Protein AF-A0A3S5BAT8-F1 (afdb_monomer_lite)

Structure (mmCIF, N/CA/C/O backbone):
data_AF-A0A3S5BAT8-F1
#
_entry.id   AF-A0A3S5BAT8-F1
#
loop_
_atom_site.group_PDB
_atom_site.id
_atom_site.type_symbol
_atom_site.label_atom_id
_atom_site.label_alt_id
_atom_site.label_comp_id
_atom_site.label_asym_id
_atom_site.label_entity_id
_atom_site.label_seq_id
_atom_site.pdbx_PDB_ins_code
_atom_site.Cartn_x
_atom_site.Cartn_y
_atom_site.Cartn_z
_atom_site.occupancy
_atom_site.B_iso_or_equiv
_atom_site.auth_seq_id
_atom_site.auth_comp_id
_atom_site.auth_asym_id
_atom_site.auth_atom_id
_atom_site.pdbx_PDB_model_num
ATOM 1 N N . MET A 1 1 ? 16.775 -1.303 -3.269 1.00 58.53 1 MET A N 1
ATOM 2 C CA . MET A 1 1 ? 15.672 -1.900 -4.048 1.00 58.53 1 MET A CA 1
ATOM 3 C C . MET A 1 1 ? 16.005 -1.813 -5.520 1.00 58.53 1 MET A C 1
ATOM 5 O O . MET A 1 1 ? 16.784 -0.942 -5.878 1.00 58.53 1 MET A O 1
ATOM 9 N N . GLY A 1 2 ? 15.507 -2.748 -6.328 1.00 71.44 2 GLY A N 1
ATOM 10 C CA . GLY A 1 2 ? 15.692 -2.731 -7.782 1.00 71.44 2 GLY A CA 1
ATOM 11 C C . GLY A 1 2 ? 14.571 -1.968 -8.494 1.00 71.44 2 GLY A C 1
ATOM 12 O O . GLY A 1 2 ? 13.959 -1.077 -7.912 1.00 71.44 2 GLY A O 1
ATOM 13 N N . GLN A 1 3 ? 14.269 -2.377 -9.727 1.00 83.88 3 GLN A N 1
ATOM 14 C CA . GLN A 1 3 ? 13.197 -1.826 -10.572 1.00 83.88 3 GLN A CA 1
ATOM 15 C C . GLN A 1 3 ? 11.802 -2.407 -10.255 1.00 83.88 3 GLN A C 1
ATOM 17 O O . GLN A 1 3 ? 10.970 -2.579 -11.149 1.00 83.88 3 GLN A O 1
ATOM 22 N N . ASN A 1 4 ? 11.557 -2.754 -8.987 1.00 93.31 4 ASN A N 1
ATOM 23 C CA . ASN A 1 4 ? 10.338 -3.426 -8.535 1.00 93.31 4 ASN A CA 1
ATOM 24 C C . ASN A 1 4 ? 9.723 -2.691 -7.342 1.00 93.31 4 ASN A C 1
ATOM 26 O O . ASN A 1 4 ? 10.442 -2.102 -6.535 1.00 93.31 4 ASN A O 1
ATOM 30 N N . CYS A 1 5 ? 8.407 -2.803 -7.213 1.00 96.50 5 CYS A N 1
ATOM 31 C CA . CYS A 1 5 ? 7.673 -2.523 -5.991 1.00 96.50 5 CYS A CA 1
ATOM 32 C C . CYS A 1 5 ? 7.819 -3.683 -5.003 1.00 96.50 5 CYS A C 1
ATOM 34 O O . CYS A 1 5 ? 7.994 -4.842 -5.400 1.00 96.50 5 CYS A O 1
ATOM 36 N N . ALA A 1 6 ? 7.704 -3.374 -3.718 1.00 96.31 6 ALA A N 1
ATOM 37 C CA . ALA A 1 6 ? 7.780 -4.352 -2.652 1.00 96.31 6 ALA A CA 1
ATOM 38 C C . ALA A 1 6 ? 6.582 -4.277 -1.711 1.00 96.31 6 ALA A C 1
ATOM 40 O O . ALA A 1 6 ? 5.962 -3.226 -1.550 1.00 96.31 6 ALA A O 1
ATOM 41 N N . LEU A 1 7 ? 6.293 -5.417 -1.094 1.00 96.94 7 LEU A N 1
ATOM 42 C CA . LEU A 1 7 ? 5.194 -5.613 -0.160 1.00 96.94 7 LEU A CA 1
ATOM 43 C C . LEU A 1 7 ? 5.742 -5.872 1.241 1.00 96.94 7 LEU A C 1
ATOM 45 O O . LEU A 1 7 ? 6.766 -6.543 1.396 1.00 96.94 7 LEU A O 1
ATOM 49 N N . THR A 1 8 ? 5.035 -5.364 2.248 1.00 95.69 8 THR A N 1
ATOM 50 C CA . THR A 1 8 ? 5.322 -5.659 3.655 1.00 95.69 8 THR A CA 1
ATOM 51 C C . THR A 1 8 ? 5.152 -7.150 3.973 1.00 95.69 8 THR A C 1
ATOM 53 O O . THR A 1 8 ? 4.367 -7.856 3.333 1.00 95.69 8 THR A O 1
ATOM 56 N N . CYS A 1 9 ? 5.862 -7.629 4.993 1.00 94.00 9 CYS A N 1
ATOM 57 C CA . CYS A 1 9 ? 5.594 -8.919 5.639 1.00 94.00 9 CYS A CA 1
ATOM 58 C C . CYS A 1 9 ? 4.894 -8.766 6.998 1.00 94.00 9 CYS A C 1
ATOM 60 O O . CYS A 1 9 ? 4.650 -9.768 7.666 1.00 94.00 9 CYS A O 1
ATOM 62 N N . ALA A 1 10 ? 4.601 -7.536 7.424 1.00 95.56 10 ALA A N 1
ATOM 63 C CA . ALA A 1 10 ? 3.893 -7.265 8.663 1.00 95.56 10 ALA A CA 1
ATOM 64 C C . ALA A 1 10 ? 2.376 -7.406 8.477 1.00 95.56 10 ALA A C 1
ATOM 66 O O . ALA A 1 10 ? 1.835 -7.184 7.396 1.00 95.56 10 ALA A O 1
ATOM 67 N N . GLU A 1 11 ? 1.687 -7.738 9.566 1.00 96.81 11 GLU A N 1
ATOM 68 C CA . GLU A 1 11 ? 0.218 -7.796 9.628 1.00 96.81 11 GLU A CA 1
ATOM 69 C C . GLU A 1 11 ? -0.385 -6.474 10.133 1.00 96.81 11 GLU A C 1
ATOM 71 O O . GLU A 1 11 ? -1.567 -6.179 9.927 1.00 96.81 11 GLU A O 1
ATOM 76 N N . ILE A 1 12 ? 0.431 -5.665 10.818 1.00 97.12 12 ILE A N 1
ATOM 77 C CA . ILE A 1 12 ? 0.018 -4.443 11.506 1.00 97.12 12 ILE A CA 1
ATOM 78 C C . ILE A 1 12 ? 1.094 -3.374 11.341 1.00 97.12 12 ILE A C 1
ATOM 80 O O . ILE A 1 12 ? 2.269 -3.633 11.600 1.00 97.12 12 ILE A O 1
ATOM 84 N N . TYR A 1 13 ? 0.672 -2.156 11.004 1.00 96.94 13 TYR A N 1
ATOM 85 C CA . TYR A 1 13 ? 1.483 -0.946 11.118 1.00 96.94 13 TYR A CA 1
ATOM 86 C C . TYR A 1 13 ? 1.035 -0.133 12.333 1.00 96.94 13 TYR A C 1
ATOM 88 O O . TYR A 1 13 ? -0.142 0.204 12.480 1.00 96.94 13 TYR A O 1
ATOM 96 N N . GLN A 1 14 ? 1.972 0.178 13.225 1.00 96.31 14 GLN A N 1
ATOM 97 C CA . GLN A 1 14 ? 1.685 0.949 14.433 1.00 96.31 14 GLN A CA 1
ATOM 98 C C . GLN A 1 14 ? 1.687 2.448 14.130 1.00 96.31 14 GLN A C 1
ATOM 100 O O . GLN A 1 14 ? 2.517 2.94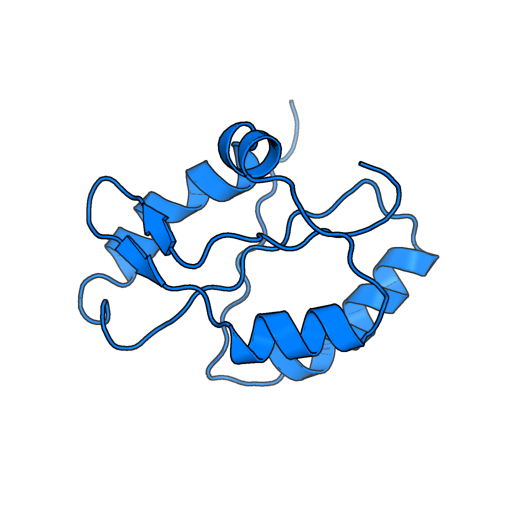1 13.371 1.00 96.31 14 GLN A O 1
ATOM 105 N N . THR A 1 15 ? 0.777 3.188 14.761 1.00 96.19 15 THR A N 1
ATOM 106 C CA . THR A 1 15 ? 0.804 4.656 14.771 1.00 96.19 15 THR A CA 1
ATOM 107 C C . THR A 1 15 ? 0.596 5.162 16.199 1.00 96.19 15 THR A C 1
ATOM 109 O O . THR A 1 15 ? 0.076 4.419 17.035 1.00 96.19 15 THR A O 1
ATOM 112 N N . PRO A 1 16 ? 0.927 6.431 16.506 1.00 95.75 16 PRO A N 1
ATOM 113 C CA . PRO A 1 16 ? 0.639 7.012 17.819 1.00 95.75 16 PRO A CA 1
ATOM 114 C C . PRO A 1 16 ? -0.853 7.067 18.193 1.00 95.75 16 PRO A C 1
ATOM 116 O O . PRO A 1 16 ? -1.165 7.290 19.360 1.00 95.75 16 PRO A O 1
ATOM 119 N N . PHE A 1 17 ? -1.768 6.910 17.227 1.00 96.06 17 PHE A N 1
ATOM 120 C CA . PHE A 1 17 ? -3.214 6.958 17.462 1.00 96.06 17 PHE A CA 1
ATOM 121 C C . PHE A 1 17 ? -3.801 5.561 17.689 1.00 96.06 17 PHE A C 1
ATOM 123 O O . PHE A 1 17 ? -4.361 5.290 18.748 1.00 96.06 17 PHE A O 1
ATOM 130 N N . TYR A 1 18 ? -3.674 4.682 16.695 1.00 97.12 18 TYR A N 1
ATOM 131 C CA . TYR A 1 18 ? -4.107 3.284 16.745 1.00 97.12 18 TYR A CA 1
ATOM 132 C C . TYR A 1 18 ? -3.370 2.448 15.688 1.00 97.12 18 TYR A C 1
ATOM 134 O O . TYR A 1 18 ? -2.666 2.974 14.823 1.00 97.12 18 TYR A O 1
ATOM 142 N N . ASN A 1 19 ? -3.519 1.129 15.775 1.00 97.69 19 ASN A N 1
ATOM 143 C CA . ASN A 1 19 ? -2.899 0.183 14.853 1.00 97.69 19 ASN A CA 1
ATOM 144 C C . ASN A 1 19 ? -3.673 0.109 13.532 1.00 97.69 19 ASN A C 1
ATOM 146 O O . ASN A 1 19 ? -4.889 -0.064 13.531 1.00 97.69 19 ASN A O 1
ATOM 150 N N . LEU A 1 20 ? -2.962 0.180 12.410 1.00 97.94 20 LEU A N 1
ATOM 151 C CA . LEU A 1 20 ? -3.516 -0.006 11.074 1.00 97.94 20 LEU A CA 1
ATOM 152 C C . LEU A 1 20 ? -3.314 -1.457 10.640 1.00 97.94 20 LEU A C 1
ATOM 154 O O . LEU A 1 20 ? -2.190 -1.958 10.616 1.00 97.94 20 LEU A O 1
ATOM 158 N N . HIS A 1 21 ? -4.407 -2.130 10.295 1.00 98.00 21 HIS A N 1
ATOM 159 C CA . HIS A 1 21 ? -4.378 -3.526 9.876 1.00 98.00 21 HIS A CA 1
ATOM 160 C C . HIS A 1 21 ? -4.151 -3.649 8.372 1.00 98.00 21 HIS A C 1
ATOM 162 O O . HIS A 1 21 ? -4.817 -2.976 7.576 1.0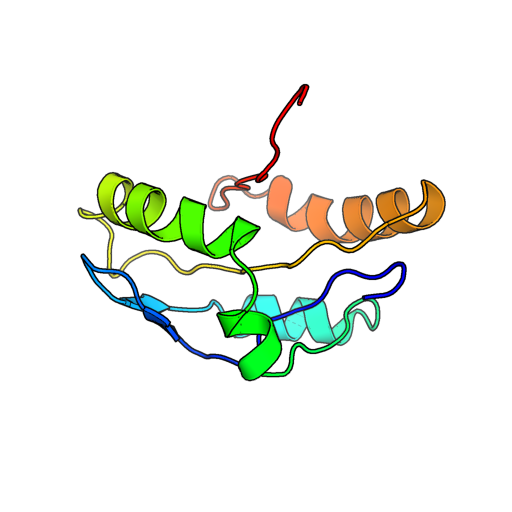0 98.00 21 HIS A O 1
ATOM 168 N N . ILE A 1 22 ? -3.251 -4.551 7.986 1.00 97.88 22 ILE A N 1
ATOM 169 C CA . ILE A 1 22 ? -2.990 -4.844 6.581 1.00 97.88 22 ILE A CA 1
ATOM 170 C C . ILE A 1 22 ? -4.162 -5.642 5.982 1.00 97.88 22 ILE A C 1
ATOM 172 O O . ILE A 1 22 ? -4.798 -6.464 6.655 1.00 97.88 22 ILE A O 1
ATOM 176 N N . ASP A 1 23 ? -4.490 -5.375 4.718 1.00 98.06 23 ASP A N 1
ATOM 177 C CA . ASP A 1 23 ? -5.368 -6.240 3.927 1.00 98.06 23 ASP A CA 1
ATOM 178 C C . ASP A 1 23 ? -4.557 -7.403 3.345 1.00 98.06 23 ASP A C 1
ATOM 180 O O . ASP A 1 23 ? -3.971 -7.319 2.263 1.00 98.06 23 ASP A O 1
ATOM 184 N N . GLU A 1 24 ? -4.513 -8.505 4.089 1.00 96.88 24 GLU A N 1
ATOM 185 C CA . GLU A 1 24 ? -3.791 -9.713 3.693 1.00 96.88 24 GLU A CA 1
ATOM 186 C C . GLU A 1 24 ? -4.333 -10.354 2.412 1.00 96.88 24 GLU A C 1
ATOM 188 O O . GLU A 1 24 ? -3.556 -10.954 1.666 1.00 96.88 24 GLU A O 1
ATOM 193 N N . ALA A 1 25 ? -5.634 -10.220 2.127 1.00 97.38 25 ALA A N 1
ATOM 194 C CA . ALA A 1 25 ? -6.234 -10.796 0.929 1.00 97.38 25 ALA A CA 1
ATOM 195 C C . ALA A 1 25 ? -5.708 -10.075 -0.316 1.00 97.38 25 ALA A C 1
ATOM 197 O O . ALA A 1 25 ? -5.164 -10.717 -1.220 1.00 97.38 25 ALA A O 1
ATOM 198 N N . THR A 1 26 ? -5.760 -8.741 -0.312 1.00 97.75 26 THR A N 1
ATOM 199 C CA . THR A 1 26 ? -5.184 -7.927 -1.390 1.00 97.75 26 THR A CA 1
ATOM 200 C C . THR A 1 26 ? -3.672 -8.133 -1.492 1.00 97.75 26 THR A C 1
ATOM 202 O O . THR A 1 26 ? -3.142 -8.309 -2.589 1.00 97.75 26 THR A O 1
ATOM 205 N N . LEU A 1 27 ? -2.958 -8.197 -0.364 1.00 96.94 27 LEU A N 1
ATOM 206 C CA . LEU A 1 27 ? -1.513 -8.434 -0.356 1.00 96.94 27 LEU A CA 1
ATOM 207 C C . LEU A 1 27 ? -1.146 -9.785 -0.986 1.00 96.94 27 LEU A C 1
ATOM 209 O O . LEU A 1 27 ? -0.193 -9.878 -1.760 1.00 96.94 27 LEU A O 1
ATOM 213 N N . HIS A 1 28 ? -1.914 -10.833 -0.687 1.00 96.88 28 HIS A N 1
ATOM 214 C CA . HIS A 1 28 ? -1.748 -12.157 -1.276 1.00 96.88 28 HIS A CA 1
ATOM 215 C C . HIS A 1 28 ? -2.010 -12.141 -2.788 1.00 96.88 28 HIS A C 1
ATOM 217 O O . HIS A 1 28 ? -1.212 -12.693 -3.545 1.00 96.88 28 HIS A O 1
ATOM 223 N N . GLU A 1 29 ? -3.064 -11.466 -3.252 1.00 97.62 29 GLU A N 1
ATOM 224 C CA . GLU A 1 29 ? -3.311 -11.292 -4.688 1.00 97.62 29 GLU A CA 1
ATOM 225 C C . GLU A 1 29 ? -2.153 -10.583 -5.398 1.00 97.62 29 GLU A C 1
ATOM 227 O O . GLU A 1 29 ? -1.714 -11.035 -6.457 1.00 97.62 29 GLU A O 1
ATOM 232 N N . LEU A 1 30 ? -1.624 -9.508 -4.804 1.00 97.62 30 LEU A N 1
ATOM 233 C CA . LEU A 1 30 ? -0.476 -8.786 -5.349 1.00 97.62 30 LEU A CA 1
ATOM 234 C C . LEU A 1 30 ? 0.772 -9.678 -5.393 1.00 97.62 30 LEU A C 1
ATOM 236 O O . LEU A 1 30 ? 1.438 -9.719 -6.427 1.00 97.62 30 LEU A O 1
ATOM 240 N N . ARG A 1 31 ? 1.056 -10.464 -4.344 1.00 95.94 31 ARG A N 1
ATOM 241 C CA . ARG A 1 31 ? 2.159 -11.448 -4.351 1.00 95.94 31 ARG A CA 1
ATOM 242 C C . ARG A 1 31 ? 2.024 -12.458 -5.496 1.00 95.94 31 ARG A C 1
ATOM 244 O O . ARG A 1 31 ? 3.010 -12.737 -6.176 1.00 95.94 31 ARG A O 1
ATOM 251 N N . HIS A 1 32 ? 0.814 -12.960 -5.759 1.00 96.94 32 HIS A N 1
ATOM 252 C CA . HIS A 1 32 ? 0.555 -13.940 -6.829 1.00 96.94 32 HIS A CA 1
ATOM 253 C C . HIS A 1 32 ? 0.763 -13.406 -8.245 1.00 96.94 32 HIS A C 1
ATOM 255 O O . HIS A 1 32 ? 0.913 -14.201 -9.171 1.00 96.94 32 HIS A O 1
ATOM 261 N N . THR A 1 33 ? 0.831 -12.087 -8.436 1.00 96.19 33 THR A N 1
ATOM 262 C CA . THR A 1 33 ? 1.215 -11.523 -9.740 1.00 96.19 33 THR A CA 1
ATOM 263 C C . THR A 1 33 ? 2.661 -11.854 -10.119 1.00 96.19 33 THR A C 1
ATOM 265 O O . THR A 1 33 ? 3.002 -11.804 -11.297 1.00 96.19 33 THR A O 1
ATOM 268 N N . GLY A 1 34 ? 3.521 -12.176 -9.142 1.00 96.25 34 GLY A N 1
ATOM 269 C CA . GLY A 1 34 ? 4.955 -12.392 -9.350 1.00 96.25 34 GLY A CA 1
ATOM 270 C C . GLY A 1 34 ? 5.747 -11.108 -9.618 1.00 96.25 34 GLY A C 1
ATOM 271 O O . GLY A 1 34 ? 6.958 -11.170 -9.820 1.00 96.25 34 GLY A O 1
ATOM 272 N N . GLU A 1 35 ? 5.092 -9.945 -9.600 1.00 96.69 35 GLU A N 1
ATOM 273 C CA . GLU A 1 35 ? 5.723 -8.666 -9.932 1.00 96.69 35 GLU A CA 1
ATOM 274 C C . GLU A 1 35 ? 6.337 -7.958 -8.723 1.00 96.69 35 GLU A C 1
ATOM 276 O O . GLU A 1 35 ? 7.091 -7.001 -8.892 1.00 96.69 35 GLU A O 1
ATOM 281 N N . PHE A 1 36 ? 6.045 -8.407 -7.504 1.00 96.75 36 PHE A N 1
ATOM 282 C CA . PHE A 1 36 ? 6.486 -7.766 -6.266 1.00 96.75 36 PHE A CA 1
ATOM 283 C C . PHE A 1 36 ? 7.584 -8.568 -5.572 1.00 96.75 36 PHE A C 1
ATOM 285 O O . PHE A 1 36 ? 7.605 -9.797 -5.631 1.00 96.75 36 PHE A O 1
ATOM 292 N N . CYS A 1 37 ? 8.480 -7.875 -4.871 1.00 94.56 37 CYS A N 1
ATOM 293 C CA . CYS A 1 37 ? 9.381 -8.508 -3.909 1.00 94.56 37 CYS A CA 1
ATOM 294 C C . CYS A 1 37 ? 8.897 -8.319 -2.466 1.00 94.56 37 CYS A C 1
ATOM 296 O O . CYS A 1 37 ? 8.069 -7.457 -2.178 1.00 94.56 37 CYS A O 1
ATOM 298 N N . GLU A 1 38 ? 9.425 -9.123 -1.547 1.00 93.00 38 GLU A N 1
ATOM 299 C CA . GLU A 1 38 ? 9.113 -8.993 -0.124 1.00 93.00 38 GLU A CA 1
ATOM 300 C C . GLU A 1 38 ? 10.108 -8.088 0.598 1.00 93.00 38 GLU A C 1
ATOM 302 O O . GLU A 1 38 ? 11.328 -8.150 0.387 1.00 93.00 38 GLU A O 1
ATOM 307 N N . LEU A 1 39 ? 9.572 -7.249 1.478 1.00 91.56 39 LEU A N 1
ATOM 308 C CA . LEU A 1 39 ? 10.344 -6.477 2.432 1.00 91.56 39 LEU A CA 1
ATOM 309 C C . LEU A 1 39 ? 10.698 -7.327 3.648 1.00 91.56 39 LEU A C 1
ATOM 311 O O . LEU A 1 39 ? 9.842 -7.899 4.313 1.00 91.56 39 LEU A O 1
ATOM 315 N N . SER A 1 40 ? 11.981 -7.344 4.003 1.00 92.06 40 SER A N 1
ATOM 316 C CA . SER A 1 40 ? 12.369 -7.716 5.364 1.00 92.06 40 SER A CA 1
ATOM 317 C C . SER A 1 40 ? 11.817 -6.684 6.347 1.00 92.06 40 SER A C 1
ATOM 319 O O . SER A 1 40 ? 11.971 -5.496 6.070 1.00 92.06 40 SER A O 1
ATOM 321 N N . LEU A 1 41 ? 11.331 -7.115 7.516 1.00 91.94 41 LEU A N 1
ATOM 322 C CA . LEU A 1 41 ? 10.779 -6.222 8.547 1.00 91.94 41 LEU A CA 1
ATOM 323 C C . LEU A 1 41 ? 11.688 -5.021 8.850 1.00 91.94 41 LEU A C 1
ATOM 325 O O . LEU A 1 41 ? 11.238 -3.889 8.838 1.00 91.94 41 LEU A O 1
ATOM 329 N N . LYS A 1 42 ? 12.999 -5.254 8.979 1.00 91.38 42 LYS A N 1
ATOM 330 C CA . LYS A 1 42 ? 13.974 -4.180 9.203 1.00 91.38 42 LYS A CA 1
ATOM 331 C C . LYS A 1 42 ? 13.936 -3.079 8.132 1.00 91.38 42 LYS A C 1
ATOM 333 O O . LYS A 1 42 ? 14.026 -1.908 8.449 1.00 91.38 42 LYS A O 1
ATOM 338 N N . ARG A 1 43 ? 13.834 -3.455 6.854 1.00 88.81 43 ARG A N 1
ATOM 339 C CA . ARG A 1 43 ? 13.760 -2.482 5.748 1.00 88.81 43 ARG A CA 1
ATOM 340 C C . ARG A 1 43 ? 12.436 -1.740 5.709 1.00 88.81 43 ARG A C 1
ATOM 342 O O . ARG A 1 43 ? 12.393 -0.656 5.153 1.00 88.81 43 ARG A O 1
ATOM 349 N N . ASP A 1 44 ? 11.391 -2.381 6.207 1.00 89.88 44 ASP A N 1
ATOM 350 C CA . ASP A 1 44 ? 10.072 -1.787 6.339 1.00 89.88 44 ASP A CA 1
ATOM 351 C C . ASP A 1 44 ? 10.102 -0.685 7.409 1.00 89.88 44 ASP A C 1
ATOM 353 O O . ASP A 1 44 ? 9.725 0.448 7.149 1.00 89.88 44 ASP A O 1
ATOM 357 N N . GLU A 1 45 ? 10.682 -0.991 8.573 1.00 90.56 45 GLU A N 1
ATOM 358 C CA . GLU A 1 45 ? 10.875 -0.039 9.676 1.00 90.56 45 GLU A CA 1
ATOM 359 C C . GLU A 1 45 ? 11.867 1.090 9.343 1.00 90.56 45 GLU A C 1
ATOM 361 O O . GLU A 1 45 ? 11.715 2.204 9.834 1.00 90.56 45 GLU A O 1
ATOM 366 N N . ASP A 1 46 ? 12.879 0.822 8.509 1.00 89.56 46 ASP A N 1
ATOM 367 C CA . ASP A 1 46 ? 13.847 1.830 8.051 1.00 89.56 46 ASP A CA 1
ATOM 368 C C . ASP A 1 46 ? 13.263 2.772 6.958 1.00 89.56 46 ASP A C 1
ATOM 370 O O . ASP A 1 46 ? 13.938 3.718 6.543 1.00 89.56 46 ASP A O 1
ATOM 374 N N . GLU A 1 47 ? 12.049 2.522 6.440 1.00 87.56 47 GLU A N 1
ATOM 375 C CA . GLU A 1 47 ? 11.439 3.299 5.351 1.00 87.56 47 GLU A CA 1
ATOM 376 C C . GLU A 1 47 ? 10.460 4.369 5.858 1.00 87.56 47 GLU A C 1
ATOM 378 O O . GLU A 1 47 ? 9.365 4.085 6.338 1.00 87.56 47 GLU A O 1
ATOM 383 N N . HIS A 1 48 ? 10.791 5.637 5.618 1.00 85.31 48 HIS A N 1
ATOM 384 C CA . HIS A 1 48 ? 10.010 6.753 6.159 1.00 85.31 48 HIS A CA 1
ATOM 385 C C . HIS A 1 48 ? 8.957 7.329 5.199 1.00 85.31 48 HIS A C 1
ATOM 387 O O . HIS A 1 48 ? 8.043 8.028 5.641 1.00 85.31 48 HIS A O 1
ATOM 393 N N . SER A 1 49 ? 9.043 7.057 3.890 1.00 86.81 49 SER A N 1
ATOM 394 C CA . SER A 1 49 ? 8.117 7.644 2.902 1.00 86.81 49 SER A CA 1
ATOM 395 C C . SER A 1 49 ? 6.662 7.205 3.103 1.00 86.81 49 SER A C 1
ATOM 397 O O . SER A 1 49 ? 5.736 7.979 2.835 1.00 86.81 49 SER A O 1
ATOM 399 N N . LEU A 1 50 ? 6.464 5.980 3.599 1.00 88.75 50 LEU A N 1
ATOM 400 C CA . LEU A 1 50 ? 5.163 5.431 3.9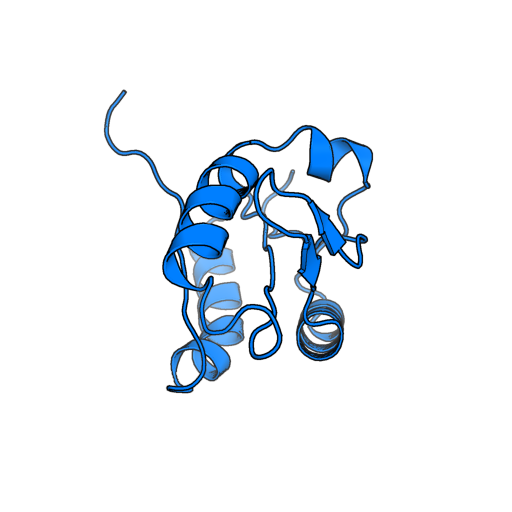76 1.00 88.75 50 LEU A CA 1
ATOM 401 C C . LEU A 1 50 ? 4.792 5.808 5.410 1.00 88.75 50 LEU A C 1
ATOM 403 O O . LEU A 1 50 ? 3.663 6.239 5.640 1.00 88.75 50 LEU A O 1
ATOM 407 N N . GLU A 1 51 ? 5.741 5.701 6.348 1.00 90.38 51 GLU A N 1
ATOM 408 C CA . GLU A 1 51 ? 5.540 6.006 7.771 1.00 90.38 51 GLU A CA 1
ATOM 409 C C . GLU A 1 51 ? 4.932 7.399 7.974 1.00 90.38 51 GLU A C 1
ATOM 411 O O . GLU A 1 51 ? 3.977 7.560 8.733 1.00 90.38 51 GLU A O 1
ATOM 416 N N . MET A 1 52 ? 5.404 8.395 7.216 1.00 90.50 52 MET A N 1
ATOM 417 C CA . MET A 1 52 ? 4.914 9.771 7.313 1.00 90.50 52 MET A CA 1
ATOM 418 C C . MET A 1 52 ? 3.428 9.942 6.972 1.00 90.50 52 MET A C 1
ATOM 420 O O . MET A 1 52 ? 2.790 10.878 7.458 1.00 90.50 52 MET A O 1
ATOM 424 N N . GLN A 1 53 ? 2.856 9.045 6.168 1.00 94.44 53 GLN A N 1
ATOM 425 C CA . GLN A 1 53 ? 1.449 9.109 5.768 1.00 94.44 53 GLN A CA 1
ATOM 426 C C . GLN A 1 53 ? 0.518 8.491 6.825 1.00 94.44 53 GLN A C 1
ATOM 428 O O . GLN A 1 53 ? -0.654 8.872 6.922 1.00 94.44 53 GLN A O 1
ATOM 433 N N . LEU A 1 54 ? 1.022 7.557 7.643 1.00 95.50 54 LEU A N 1
ATOM 434 C CA . LEU A 1 54 ? 0.196 6.726 8.527 1.00 95.50 54 LEU A CA 1
ATOM 435 C C . LEU A 1 54 ? -0.518 7.521 9.630 1.00 95.50 54 LEU A C 1
ATOM 437 O O . LEU A 1 54 ? -1.717 7.298 9.810 1.00 95.50 54 LEU A O 1
ATOM 441 N N . PRO A 1 55 ? 0.123 8.469 10.351 1.00 96.06 55 PRO A N 1
ATOM 442 C CA . PRO A 1 55 ? -0.571 9.240 11.379 1.00 96.06 55 PRO A CA 1
ATOM 443 C C . PRO A 1 55 ? -1.692 10.108 10.802 1.00 96.06 55 PRO A C 1
ATOM 445 O O . PRO A 1 55 ? -2.747 10.247 11.422 1.00 96.06 55 PRO A O 1
ATOM 448 N N . TYR A 1 56 ? -1.484 10.677 9.608 1.00 95.94 56 TYR A N 1
ATOM 449 C CA . TYR A 1 56 ? -2.491 11.503 8.945 1.00 95.94 56 TYR A CA 1
ATOM 450 C C . TYR A 1 56 ? -3.691 10.659 8.513 1.00 95.94 56 TYR A C 1
ATOM 452 O O . TYR A 1 56 ? -4.833 11.008 8.819 1.00 95.94 56 TYR A O 1
ATOM 460 N N . LEU A 1 57 ? -3.432 9.508 7.881 1.00 96.69 57 LEU A N 1
ATOM 461 C CA . LEU A 1 57 ? -4.464 8.539 7.518 1.00 96.69 57 LEU A CA 1
ATOM 462 C C . LEU A 1 57 ? -5.255 8.078 8.747 1.00 96.69 57 LEU A C 1
ATOM 464 O O . LEU A 1 57 ? -6.484 8.158 8.749 1.00 96.69 57 LEU A O 1
ATOM 468 N N . ALA A 1 58 ? -4.557 7.661 9.809 1.00 97.38 58 ALA A N 1
ATOM 469 C CA . ALA A 1 58 ? -5.182 7.219 11.049 1.00 97.38 58 ALA A CA 1
ATOM 470 C C . ALA A 1 58 ? -6.097 8.309 11.623 1.00 97.38 58 ALA A C 1
ATOM 472 O O . ALA A 1 58 ? -7.234 8.032 12.012 1.00 97.38 58 ALA A O 1
ATOM 473 N N . LYS A 1 59 ? -5.648 9.571 11.614 1.00 97.44 59 LYS A N 1
ATOM 474 C CA . LYS A 1 59 ? -6.447 10.674 12.147 1.00 97.44 59 LYS A CA 1
ATOM 475 C C . LYS A 1 59 ? -7.689 10.978 11.308 1.00 97.44 59 LYS A C 1
ATOM 477 O O . LYS A 1 59 ? -8.760 11.179 11.876 1.00 97.44 59 LYS A O 1
ATOM 482 N N . VAL A 1 60 ? -7.571 11.010 9.981 1.00 97.00 60 VAL A N 1
ATOM 483 C CA . VAL A 1 60 ? -8.712 11.277 9.085 1.00 97.00 60 VAL A CA 1
ATOM 484 C C . VAL A 1 60 ? -9.753 10.157 9.166 1.00 97.00 60 VAL A C 1
ATOM 486 O O . VAL A 1 60 ? -10.953 10.429 9.143 1.00 97.00 60 VAL A O 1
ATOM 489 N N . MET A 1 61 ? -9.305 8.912 9.330 1.00 97.12 61 MET A N 1
ATOM 490 C CA . MET A 1 61 ? -10.165 7.726 9.361 1.00 97.12 61 MET A CA 1
ATOM 491 C C . MET A 1 61 ? -10.580 7.288 10.774 1.00 97.12 61 MET A C 1
ATOM 493 O O . MET A 1 61 ? -11.157 6.219 10.932 1.00 97.12 61 MET A O 1
ATOM 497 N N . GLU A 1 62 ? -10.338 8.099 11.808 1.00 96.81 62 GLU A N 1
ATOM 498 C CA . GLU A 1 62 ? -10.552 7.752 13.227 1.00 96.81 62 GLU A CA 1
ATOM 499 C C . GLU A 1 62 ? -11.971 7.223 13.526 1.00 96.81 62 GLU A C 1
ATOM 501 O O . GLU A 1 62 ? -12.136 6.250 14.258 1.00 96.81 62 GLU A O 1
ATOM 506 N N . GLN A 1 63 ? -13.009 7.791 12.901 1.00 97.25 63 GLN A N 1
ATOM 507 C CA . GLN A 1 63 ? -14.404 7.334 13.060 1.00 97.25 63 GLN A CA 1
ATOM 508 C C . GLN A 1 63 ? -14.696 5.970 12.406 1.00 97.25 63 GLN A C 1
ATOM 510 O O . GLN A 1 63 ? -15.743 5.368 12.652 1.00 97.25 63 GLN A O 1
ATOM 515 N N . TYR A 1 64 ? -13.783 5.496 11.564 1.00 96.00 64 TYR A N 1
ATOM 516 C CA . TYR A 1 64 ? -13.886 4.279 10.770 1.00 96.00 64 TYR A CA 1
ATOM 517 C C . TYR A 1 64 ? -12.760 3.288 11.092 1.00 96.00 64 TYR A C 1
ATOM 519 O O . TYR A 1 64 ? -12.579 2.359 10.317 1.00 96.00 64 TYR A O 1
ATOM 527 N N . GLN A 1 65 ? -12.032 3.446 12.207 1.00 93.25 65 GLN A N 1
ATOM 528 C CA . GLN A 1 65 ? -10.822 2.665 12.530 1.00 93.25 65 GLN A CA 1
ATOM 529 C C . GLN A 1 65 ? -10.961 1.138 12.360 1.00 93.25 65 GLN A C 1
ATOM 531 O O . GLN A 1 65 ? -10.031 0.493 11.893 1.00 93.25 65 GLN A O 1
ATOM 536 N N . ASP A 1 66 ? -12.140 0.570 12.637 1.00 92.94 66 ASP A N 1
ATOM 537 C CA . ASP A 1 66 ? -12.410 -0.874 12.517 1.00 92.94 66 ASP A CA 1
ATOM 538 C C . ASP A 1 66 ? -13.027 -1.291 11.164 1.00 92.94 66 ASP A C 1
ATOM 540 O O . ASP A 1 66 ? -13.474 -2.427 10.996 1.00 92.94 66 ASP A O 1
ATOM 544 N N . LYS A 1 67 ? -13.131 -0.364 10.204 1.00 96.00 67 LYS A N 1
ATOM 545 C CA . LYS A 1 67 ? -13.871 -0.528 8.938 1.00 96.00 67 LYS A CA 1
ATOM 546 C C . LYS A 1 67 ? -13.014 -0.376 7.683 1.00 96.00 67 LYS A C 1
ATOM 548 O O . LYS A 1 67 ? -13.559 -0.458 6.588 1.00 96.00 67 LYS A O 1
ATOM 553 N N . PHE A 1 68 ? -11.711 -0.152 7.818 1.00 97.19 68 PHE A N 1
ATOM 554 C CA . PHE A 1 68 ? -10.796 -0.108 6.680 1.00 97.19 68 PHE A CA 1
ATOM 555 C C . PHE A 1 68 ? -9.534 -0.921 6.956 1.00 97.19 68 PHE A C 1
ATOM 557 O O . PHE A 1 68 ? -9.231 -1.292 8.092 1.00 97.19 68 PHE A O 1
ATOM 564 N N . ARG A 1 69 ? -8.807 -1.212 5.883 1.00 97.94 69 ARG A N 1
ATOM 565 C CA . ARG A 1 69 ? -7.502 -1.869 5.892 1.00 97.94 69 ARG A CA 1
ATOM 566 C C . ARG A 1 69 ? -6.556 -1.085 4.993 1.00 97.94 69 ARG A C 1
ATOM 568 O O . ARG A 1 69 ? -7.009 -0.290 4.170 1.00 97.94 69 ARG A O 1
ATOM 575 N N . ILE A 1 70 ? -5.254 -1.295 5.155 1.00 97.94 70 ILE A N 1
ATOM 576 C CA . ILE A 1 70 ? -4.234 -0.643 4.325 1.00 97.94 70 ILE A CA 1
ATOM 577 C C . ILE A 1 70 ? -3.424 -1.665 3.528 1.00 97.94 70 ILE A C 1
ATOM 579 O O . ILE A 1 70 ? -3.256 -2.812 3.941 1.00 97.94 70 ILE A O 1
ATOM 583 N N . VAL A 1 71 ? -2.889 -1.225 2.390 1.00 98.00 71 VAL A N 1
ATOM 584 C CA . VAL A 1 71 ? -1.982 -2.010 1.543 1.00 98.00 71 VAL A CA 1
ATOM 585 C C . VAL A 1 71 ? -0.736 -1.163 1.268 1.00 98.00 71 VAL A C 1
ATOM 587 O O . VAL A 1 71 ? -0.707 -0.411 0.293 1.00 98.00 71 VAL A O 1
ATOM 590 N N . PRO A 1 72 ? 0.280 -1.207 2.148 1.00 96.81 72 PRO A N 1
ATOM 591 C CA . PRO A 1 72 ? 1.516 -0.464 1.956 1.00 96.81 72 PRO A CA 1
ATOM 592 C C . PRO A 1 72 ? 2.339 -1.104 0.837 1.00 96.81 72 PRO A C 1
ATOM 594 O O . PRO A 1 72 ? 2.609 -2.308 0.836 1.00 96.81 72 PRO A O 1
ATOM 597 N N . ILE A 1 73 ? 2.724 -0.281 -0.135 1.00 96.94 73 ILE A N 1
ATOM 598 C CA . ILE A 1 73 ? 3.507 -0.691 -1.298 1.00 96.94 73 ILE A CA 1
ATOM 599 C C . ILE A 1 73 ? 4.679 0.273 -1.413 1.00 96.94 73 ILE A C 1
ATOM 601 O O . ILE A 1 73 ? 4.488 1.459 -1.682 1.00 96.94 73 ILE A O 1
ATOM 605 N N . LEU A 1 74 ? 5.893 -0.240 -1.235 1.00 95.62 74 LEU A N 1
ATOM 606 C CA . LEU A 1 74 ? 7.099 0.552 -1.438 1.00 95.62 74 LEU A CA 1
ATOM 607 C C . LEU A 1 74 ? 7.488 0.497 -2.916 1.00 95.62 74 LEU A C 1
ATOM 609 O O . LEU A 1 74 ? 7.785 -0.573 -3.448 1.00 95.62 74 LEU A O 1
ATOM 613 N N . VAL A 1 75 ? 7.466 1.645 -3.587 1.00 95.25 75 VAL A N 1
ATOM 614 C CA . VAL A 1 75 ? 7.761 1.757 -5.019 1.00 95.25 75 VAL A CA 1
ATOM 615 C C . VAL A 1 75 ? 9.254 2.022 -5.214 1.00 95.25 75 VAL A C 1
ATOM 617 O O . VAL A 1 75 ? 9.786 3.022 -4.742 1.00 95.25 75 VAL A O 1
ATOM 620 N N . GLY A 1 76 ? 9.946 1.107 -5.898 1.00 92.62 76 GLY A N 1
ATOM 621 C CA . GLY A 1 76 ? 11.353 1.280 -6.264 1.00 92.62 76 GLY A CA 1
ATOM 622 C C . GLY A 1 76 ? 11.558 2.252 -7.432 1.00 92.62 76 GLY A C 1
ATOM 623 O O . GLY A 1 76 ? 10.636 2.909 -7.905 1.00 92.62 76 GLY A O 1
ATOM 624 N N . SER A 1 77 ? 12.783 2.307 -7.960 1.00 94.00 77 SER A N 1
ATOM 625 C CA . SER A 1 77 ? 13.088 3.109 -9.153 1.00 94.00 77 SER A CA 1
ATOM 626 C C . SER A 1 77 ? 12.635 2.363 -10.410 1.00 94.00 77 SER A C 1
ATOM 628 O O . SER A 1 77 ? 13.375 1.555 -10.976 1.00 94.00 77 SER A O 1
ATOM 630 N N . LEU A 1 78 ? 11.377 2.574 -10.792 1.00 95.38 78 LEU A N 1
ATOM 631 C CA . LEU A 1 78 ? 10.768 1.959 -11.966 1.00 95.38 78 LEU A CA 1
ATOM 632 C C . LEU A 1 78 ? 11.224 2.660 -13.254 1.00 95.38 78 LEU A C 1
ATOM 634 O O . LEU A 1 78 ? 11.533 3.848 -13.258 1.00 95.38 78 LEU A O 1
ATOM 638 N N . ASN A 1 79 ? 11.265 1.908 -14.354 1.00 95.38 79 ASN A N 1
ATOM 639 C CA . ASN A 1 79 ? 11.329 2.474 -15.701 1.00 95.38 79 ASN A CA 1
ATOM 640 C C . ASN A 1 79 ? 9.909 2.512 -16.313 1.00 95.38 79 ASN A C 1
ATOM 642 O O . ASN A 1 79 ? 9.006 1.863 -15.772 1.00 95.38 79 ASN A O 1
ATOM 646 N N . PRO A 1 80 ? 9.694 3.210 -17.444 1.00 97.00 80 PRO A N 1
ATOM 647 C CA . PRO A 1 80 ? 8.365 3.340 -18.046 1.00 97.00 80 PRO A CA 1
ATOM 648 C C . PRO A 1 80 ? 7.683 2.001 -18.364 1.00 97.00 80 PRO A C 1
ATOM 650 O O . PRO A 1 80 ? 6.464 1.867 -18.248 1.00 97.00 80 PRO A O 1
ATOM 653 N N . GLU A 1 81 ? 8.452 0.973 -18.735 1.00 96.44 81 GLU A N 1
ATOM 654 C CA . GLU A 1 81 ? 7.910 -0.360 -18.997 1.00 96.44 81 GLU A CA 1
ATOM 655 C C . GLU A 1 81 ? 7.357 -1.007 -17.718 1.00 96.44 81 GLU A C 1
ATOM 657 O O . GLU A 1 81 ? 6.263 -1.574 -17.736 1.00 96.44 81 GLU A O 1
ATOM 662 N N . ARG A 1 82 ? 8.083 -0.900 -16.598 1.00 96.25 82 ARG A N 1
ATOM 663 C CA . ARG A 1 82 ? 7.653 -1.405 -15.284 1.00 96.25 82 ARG A CA 1
ATOM 664 C C . ARG A 1 82 ? 6.486 -0.589 -14.732 1.00 96.25 82 ARG A C 1
ATOM 666 O O . ARG A 1 82 ? 5.540 -1.179 -14.215 1.00 96.25 82 ARG A O 1
ATOM 673 N N . GLU A 1 83 ? 6.500 0.734 -14.890 1.00 97.38 83 GLU A N 1
ATOM 674 C CA . GLU A 1 83 ? 5.373 1.608 -14.530 1.00 97.38 83 GLU A CA 1
ATOM 675 C C . GLU A 1 83 ? 4.084 1.170 -15.236 1.00 97.38 83 GLU A C 1
ATOM 677 O O . GLU A 1 83 ? 3.044 1.031 -14.594 1.00 97.38 83 GLU A O 1
ATOM 682 N N . ALA A 1 84 ? 4.152 0.859 -16.535 1.00 97.88 84 ALA A N 1
ATOM 683 C CA . ALA A 1 84 ? 3.001 0.369 -17.289 1.00 97.88 84 ALA A CA 1
ATOM 684 C C . ALA A 1 84 ? 2.494 -1.001 -16.795 1.00 97.88 84 ALA A C 1
ATOM 686 O O . ALA A 1 84 ? 1.289 -1.265 -16.852 1.00 97.88 84 ALA A O 1
ATOM 687 N N . VAL A 1 85 ? 3.382 -1.879 -16.312 1.00 97.88 85 VAL A N 1
ATOM 688 C CA . VAL A 1 85 ? 3.002 -3.167 -15.704 1.00 97.88 85 VAL A CA 1
ATOM 689 C C . VAL A 1 85 ? 2.250 -2.940 -14.393 1.00 97.88 85 VAL A C 1
ATOM 691 O O . VAL A 1 85 ? 1.121 -3.415 -14.253 1.00 97.88 85 VAL A O 1
ATOM 694 N N . TYR A 1 86 ? 2.813 -2.164 -13.465 1.00 98.06 86 TYR A N 1
ATOM 695 C CA . TYR A 1 86 ? 2.150 -1.876 -12.190 1.00 98.06 86 TYR A CA 1
ATOM 696 C C . TYR A 1 86 ? 0.861 -1.077 -12.375 1.00 98.06 86 TYR A C 1
ATOM 698 O O . TYR A 1 86 ? -0.135 -1.378 -11.724 1.00 98.06 86 TYR A O 1
ATOM 706 N N . GLY A 1 87 ? 0.827 -0.133 -13.318 1.00 97.94 87 GLY A N 1
ATOM 707 C CA . GLY A 1 87 ? -0.386 0.601 -13.669 1.00 97.94 87 GLY A CA 1
ATOM 708 C C . GLY A 1 87 ? -1.529 -0.330 -14.081 1.00 97.94 87 GLY A C 1
ATOM 709 O O . GLY A 1 87 ? -2.654 -0.157 -13.621 1.00 97.94 87 GLY A O 1
ATOM 710 N N . LYS A 1 88 ? -1.250 -1.377 -14.872 1.00 98.25 88 LYS A N 1
ATOM 711 C CA . LYS A 1 88 ? -2.255 -2.396 -15.236 1.00 98.25 88 LYS A CA 1
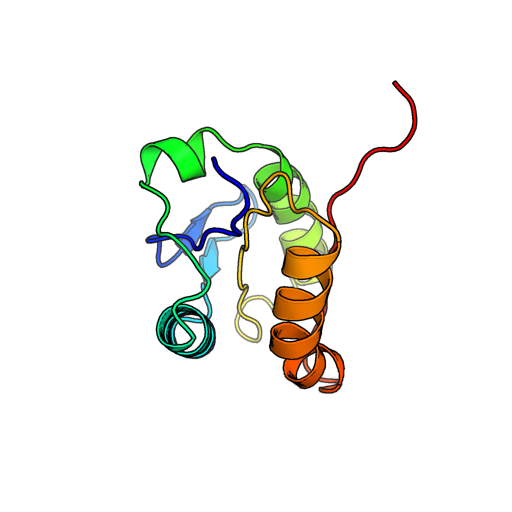ATOM 712 C C . LYS A 1 88 ? -2.711 -3.229 -14.040 1.00 98.25 88 LYS A C 1
ATOM 714 O O . LYS A 1 88 ? -3.895 -3.536 -13.946 1.00 98.25 88 LYS A O 1
ATOM 719 N N . ILE A 1 89 ? -1.795 -3.586 -13.139 1.00 98.12 89 ILE A N 1
ATOM 720 C CA . ILE A 1 89 ? -2.122 -4.339 -11.918 1.00 98.12 89 ILE A CA 1
ATOM 721 C C . ILE A 1 89 ? -3.028 -3.509 -11.006 1.00 98.12 89 ILE A C 1
ATOM 723 O O . ILE A 1 89 ? -4.053 -4.006 -10.539 1.00 98.12 89 ILE A O 1
ATOM 727 N N . PHE A 1 90 ? -2.689 -2.237 -10.791 1.00 98.31 90 PHE A N 1
ATOM 728 C CA . PHE A 1 90 ? -3.436 -1.349 -9.906 1.00 98.31 90 PHE A CA 1
ATOM 729 C C . PHE A 1 90 ? -4.731 -0.813 -10.514 1.00 98.31 90 PHE A C 1
ATOM 731 O O . PHE A 1 90 ? -5.635 -0.464 -9.761 1.00 98.31 90 PHE A O 1
ATOM 738 N N . ALA A 1 91 ? -4.875 -0.810 -11.844 1.00 98.06 91 ALA A N 1
ATOM 739 C CA . ALA A 1 91 ? -6.052 -0.273 -12.530 1.00 98.06 91 ALA A CA 1
ATOM 740 C C . ALA A 1 91 ? -7.380 -0.845 -12.010 1.00 98.06 91 ALA A C 1
ATOM 742 O O . ALA A 1 91 ? -8.342 -0.099 -11.855 1.00 98.06 91 ALA A O 1
ATOM 743 N N . ARG A 1 92 ? -7.436 -2.150 -11.706 1.00 97.00 92 ARG A N 1
ATOM 744 C CA . ARG A 1 92 ? -8.659 -2.783 -11.184 1.00 97.00 92 ARG A CA 1
ATOM 745 C C . ARG A 1 92 ? -9.020 -2.310 -9.775 1.00 97.00 92 ARG A C 1
ATOM 747 O O . ARG A 1 92 ? -10.193 -2.123 -9.494 1.00 97.00 92 ARG A O 1
ATOM 754 N N . TYR A 1 93 ? -8.017 -2.090 -8.926 1.00 97.94 93 TYR A N 1
ATOM 755 C CA . TYR A 1 93 ? -8.213 -1.592 -7.567 1.00 97.94 93 TYR A CA 1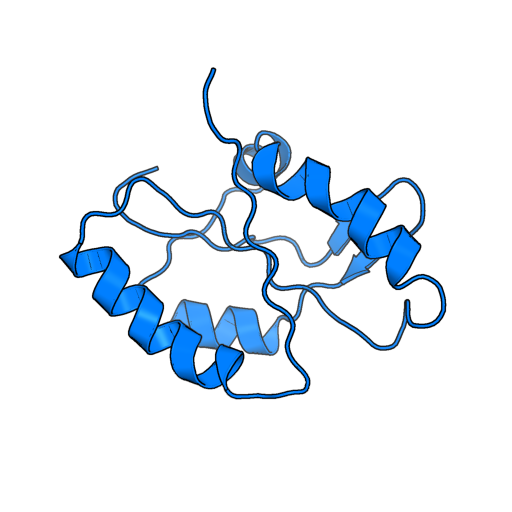
ATOM 756 C C . TYR A 1 93 ? -8.565 -0.104 -7.583 1.00 97.94 93 TYR A C 1
ATOM 758 O O . TYR A 1 93 ? -9.410 0.327 -6.813 1.00 97.94 93 TYR A O 1
ATOM 766 N N . LEU A 1 94 ? -7.961 0.671 -8.489 1.00 97.88 94 LEU A N 1
ATOM 767 C CA . LEU A 1 94 ? -8.241 2.097 -8.660 1.00 97.88 94 LEU A CA 1
ATOM 768 C C . LEU A 1 94 ? -9.651 2.362 -9.214 1.00 97.88 94 LEU A C 1
ATOM 770 O O . LEU A 1 94 ? -10.229 3.409 -8.945 1.00 97.88 94 LEU A O 1
ATOM 774 N N . ALA A 1 95 ? -10.195 1.434 -10.004 1.00 97.75 95 ALA A N 1
ATOM 775 C CA . ALA A 1 95 ? -11.548 1.532 -10.547 1.00 97.75 95 ALA A CA 1
ATOM 776 C C . ALA A 1 95 ? -12.650 1.256 -9.507 1.00 97.75 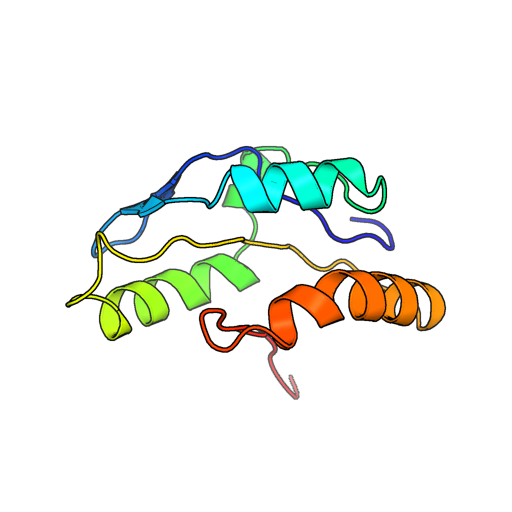95 ALA A C 1
ATOM 778 O O . ALA A 1 95 ? -13.813 1.567 -9.766 1.00 97.75 95 ALA A O 1
ATOM 779 N N . ASP A 1 96 ? -12.301 0.663 -8.364 1.00 98.06 96 ASP A N 1
ATOM 780 C CA . ASP A 1 96 ? -13.236 0.362 -7.286 1.00 98.06 96 ASP A CA 1
ATOM 781 C C . ASP A 1 96 ? -13.429 1.597 -6.384 1.00 98.06 96 ASP A C 1
ATOM 783 O O . ASP A 1 96 ? -12.454 2.080 -5.799 1.00 98.06 96 ASP A O 1
ATOM 787 N N . PRO A 1 97 ? -14.658 2.132 -6.251 1.00 97.31 97 PRO A N 1
ATOM 788 C CA . PRO A 1 97 ? -14.925 3.308 -5.425 1.00 97.31 97 PRO A CA 1
ATOM 789 C C . PRO A 1 97 ? -14.741 3.074 -3.918 1.00 97.31 97 PRO A C 1
ATOM 791 O O . PRO A 1 97 ? -14.728 4.051 -3.170 1.00 97.31 97 PRO A O 1
ATOM 794 N N . GLU A 1 98 ? -14.624 1.825 -3.456 1.00 96.69 98 GLU A N 1
ATOM 795 C CA . GLU A 1 98 ? -14.331 1.512 -2.051 1.00 96.69 98 GLU A CA 1
ATOM 796 C C . GLU A 1 98 ? -12.837 1.660 -1.711 1.00 96.69 98 GLU A C 1
ATOM 798 O O . GLU A 1 98 ? -12.472 1.703 -0.535 1.00 96.69 98 GLU A O 1
ATOM 803 N N . ASN A 1 99 ? -11.973 1.807 -2.723 1.00 97.75 99 ASN A N 1
ATOM 804 C CA . ASN A 1 99 ? -10.531 1.945 -2.548 1.00 97.75 99 ASN A CA 1
ATOM 805 C C . ASN A 1 99 ? -10.067 3.407 -2.599 1.00 97.75 99 ASN A C 1
ATOM 807 O O . ASN A 1 99 ? -10.580 4.240 -3.346 1.00 97.75 99 ASN A O 1
ATOM 811 N N . LEU A 1 100 ? -9.004 3.699 -1.846 1.00 97.00 100 LEU A N 1
ATOM 812 C CA . LEU A 1 100 ? -8.305 4.983 -1.862 1.00 97.00 100 LEU A CA 1
ATOM 813 C C . LEU A 1 100 ? -6.814 4.762 -2.127 1.00 97.00 100 LEU A C 1
ATOM 815 O O . LEU A 1 100 ? -6.154 4.014 -1.411 1.00 97.00 100 LEU A O 1
ATOM 819 N N . PHE A 1 101 ? -6.271 5.471 -3.118 1.00 97.81 101 PHE A N 1
ATOM 820 C CA . PHE A 1 101 ? -4.837 5.493 -3.405 1.00 97.81 101 PHE A CA 1
ATOM 821 C C . PHE A 1 101 ? -4.202 6.755 -2.824 1.00 97.81 101 PHE A C 1
ATOM 823 O O . PHE A 1 101 ? -4.545 7.869 -3.217 1.00 97.81 101 PHE A O 1
ATOM 830 N N . ILE A 1 102 ? -3.244 6.571 -1.916 1.00 96.62 102 ILE A N 1
ATOM 831 C CA . ILE A 1 102 ? -2.411 7.647 -1.370 1.00 96.62 102 ILE A CA 1
ATOM 832 C C . ILE A 1 102 ? -1.029 7.520 -2.005 1.00 96.62 102 ILE A C 1
ATOM 834 O O . ILE A 1 102 ? -0.329 6.534 -1.784 1.00 96.62 102 ILE A O 1
ATOM 838 N N . ILE A 1 103 ? -0.648 8.507 -2.816 1.00 96.00 103 ILE A N 1
ATOM 839 C CA . ILE A 1 103 ? 0.648 8.539 -3.501 1.00 96.00 103 ILE A CA 1
ATOM 840 C C . ILE A 1 103 ? 1.560 9.501 -2.737 1.00 96.00 103 ILE A C 1
ATOM 842 O O . ILE A 1 103 ? 1.321 10.707 -2.727 1.00 96.00 103 ILE A O 1
ATOM 846 N N . SER A 1 104 ? 2.585 8.953 -2.083 1.00 94.56 104 SER A N 1
ATOM 847 C CA . SER A 1 104 ? 3.585 9.722 -1.334 1.00 94.56 104 SER A CA 1
ATOM 848 C C . SER A 1 104 ? 4.644 10.268 -2.296 1.00 94.56 104 SER A C 1
ATOM 850 O O . SER A 1 104 ? 5.334 9.490 -2.954 1.00 94.56 104 SER A O 1
ATOM 852 N N . SER A 1 105 ? 4.749 11.593 -2.417 1.00 92.75 105 SER A N 1
ATOM 853 C CA . SER A 1 105 ? 5.773 12.265 -3.224 1.00 92.75 105 SER A CA 1
ATOM 854 C C . SER A 1 105 ? 6.047 13.658 -2.677 1.00 92.75 105 SER A C 1
ATOM 856 O O . SER A 1 105 ? 5.112 14.411 -2.402 1.00 92.75 105 SER A O 1
ATOM 858 N N . ASP A 1 106 ? 7.323 14.022 -2.625 1.00 89.88 106 ASP A N 1
ATOM 859 C CA . ASP A 1 106 ? 7.752 15.414 -2.532 1.00 89.88 106 ASP A CA 1
ATOM 860 C C . ASP A 1 106 ? 7.916 16.008 -3.942 1.00 89.88 106 ASP A C 1
ATOM 862 O O . ASP A 1 106 ? 7.854 15.292 -4.947 1.00 89.88 106 ASP A O 1
ATOM 866 N N . PHE A 1 107 ? 8.082 17.330 -4.025 1.00 88.00 107 PHE A N 1
ATOM 867 C CA . PHE A 1 107 ? 8.326 18.045 -5.283 1.00 88.00 107 PHE A CA 1
ATOM 868 C C . PHE A 1 107 ? 9.809 18.452 -5.391 1.00 88.00 107 PHE A C 1
ATOM 870 O O . PHE A 1 107 ? 10.684 17.594 -5.382 1.00 88.00 107 PHE A O 1
ATOM 877 N N . CYS A 1 108 ? 10.130 19.739 -5.546 1.00 82.62 108 CYS A N 1
ATOM 878 C CA . CYS A 1 108 ? 11.519 20.189 -5.673 1.00 82.62 108 CYS A CA 1
ATOM 879 C C . CYS A 1 108 ? 12.234 20.239 -4.312 1.00 82.62 108 CYS A C 1
ATOM 881 O O . CYS A 1 108 ? 11.637 20.674 -3.325 1.00 82.62 108 CYS A O 1
ATOM 883 N N . HIS A 1 109 ? 13.523 19.885 -4.308 1.00 76.75 109 HIS A N 1
ATOM 884 C CA . HIS A 1 109 ? 14.440 19.984 -3.167 1.00 76.75 109 HIS A CA 1
ATOM 885 C C . HIS A 1 109 ? 15.558 20.993 -3.441 1.00 76.75 109 HIS A C 1
ATOM 887 O O . HIS A 1 109 ? 16.026 21.048 -4.604 1.00 76.75 109 HIS A O 1
#

Sequence (109 aa):
MGQNCALTCAEIYQTPFYNLHIDEATLHELRHTGEFCELSLKRDEDEHSLEMQLPYLAKVMEQYQDKFRIVPILVGSLNPEREAVYGKIFARYLADPENLFIISSDFCH

Foldseek 3Di:
DPQAKAFEPDQWDDDPQGIAGAPVVVSVVVVVVVRYHYDDPVVVVVDVLVVVCVHVVCVVCVVCRVPDHDTDMGGDNHDPVSVVVVCVVCVVVVPDPVDDDDDRDDDDD

Secondary structure (DSSP, 8-state):
--SS-EE---SEE--SS-PEEB-HHHHHHHHHTS--EEPPHHHHHT-HHHHTTHHHHHHHTGGGTTS--B--EE-----HHHHHHHHHHHHHHHT-TT-----------

Organism: NCBI:txid117903

InterPro domains:
  IPR002737 MEMO1 family [PF01875] (2-109)
  IPR002737 MEMO1 family [PTHR11060] (3-109)
  IPR002737 MEMO1 family [cd07361] (1-109)

Radius of gyration: 14.08 Å; chains: 1; bounding box: 31×34×37 Å

pLDDT: mean 94.53, std 5.57, range [58.53, 98.31]